Protein AF-A0AAQ2Q3K6-F1 (afdb_monomer)

pLDDT: mean 82.58, std 12.23, range [41.19, 96.5]

Radius of gyration: 15.82 Å; Cα contacts (8 Å, |Δi|>4): 339; chains: 1; bounding box: 41×29×44 Å

InterPro domains:
  IPR009091 Regulator of chromosome condensation 1/beta-lactamase-inhibitor protein II [G3DSA:2.130.10.30] (2-144)
  IPR009091 Regulator of chromosome condensation 1/beta-lactamase-inhibitor protein II [SSF50985] (8-129)

Nearest PDB structures (foldseek):
  8ux1-assembly1_L  TM=6.666E-01  e=7.957E-04  Homo sapiens
  4d4p-assembly1_A  TM=6.161E-01  e=1.215E-02  Saccharomyces cerevisiae
  4d4p-assembly1_G  TM=6.001E-01  e=1.896E-02  Saccharomyces cerevisiae
  4d4q-assembly1_A  TM=5.755E-01  e=1.696E-02  Saccharomyces cerevisiae
  4x33-assembly1_B  TM=3.845E-01  e=5.456E-02  Saccharomyces cerevisiae S288C

Sequence (145 aa):
MTGSDVGVLLETGEVWVWGANPVRIGIKSSASNRITKPIKHPQLNQIINIGEGSAVASNGDLYIWGEQGFGDSVTSRSRVYIHHPICIMQNVKPSELYLTSVVLNNGELWVWGSNHHGKRGTGNVVNTFYEEYILTPEKSLFTTH

Secondary structure (DSSP, 8-state):
--TTEEEEE-TTS-EEEEES-GGGGT---SS---EEEEEE-SS--SEEEEETTEEEETTS-EEEEEEEEEEE-SS-EEEEEEEEEEEEESS--EEEE-SSEEEETTSEEEEEE--BTTTT-SS--B-STTS--EEEEEEEEEE--

Solvent-accessible surface area (backbone atoms only — not comparable to full-atom values): 8009 Å² total; per-residue (Å²): 112,59,102,62,41,49,75,46,79,44,97,84,9,44,34,34,37,32,22,63,50,40,41,56,74,28,36,77,64,84,83,83,70,52,36,88,56,80,38,74,44,92,85,50,62,46,37,76,44,77,46,55,36,31,35,30,27,76,81,12,40,31,30,40,16,8,72,61,50,56,35,62,38,89,87,46,78,46,70,40,70,33,45,38,69,41,78,45,47,70,74,52,53,68,72,44,71,50,73,50,36,38,30,30,72,88,30,47,32,34,30,39,32,53,31,66,83,27,70,50,45,59,86,61,68,42,87,58,49,79,65,67,61,35,70,61,62,42,70,29,74,56,56,80,115

Mean predicted aligned error: 6.84 Å

Foldseek 3Di:
DPPFWDWDADPQQWIWIFGQCLQQVFAQDPPGDGRHDIDTAPPGGQWDDDDRQWTAHPQGFIWGFAFLAFQQAPVDGDTDGHRHIDTQDGPAAFPDDDSFWTQGPQQWIKGFFDCDQHVQQQPDHDPHSPDDRDSHIDTHPDGPD

Organism: Moraxella bovis (NCBI:txid476)

Structure (mmCIF, N/CA/C/O backbone):
data_AF-A0AAQ2Q3K6-F1
#
_entry.id   AF-A0AAQ2Q3K6-F1
#
loop_
_atom_site.group_PDB
_atom_site.id
_atom_site.type_symbol
_atom_site.label_atom_id
_atom_site.label_alt_id
_atom_site.label_comp_id
_atom_site.label_asym_id
_atom_site.label_entity_id
_atom_site.label_seq_id
_atom_site.pdbx_PDB_ins_code
_atom_site.Cartn_x
_atom_site.Cartn_y
_atom_site.Cartn_z
_atom_site.occupancy
_atom_site.B_iso_or_equiv
_atom_site.auth_seq_id
_atom_site.auth_comp_id
_atom_site.auth_asym_id
_atom_site.auth_atom_id
_atom_site.pdbx_PDB_model_num
ATOM 1 N N . MET A 1 1 ? -1.546 -9.618 2.893 1.00 49.44 1 MET A N 1
ATOM 2 C CA . MET A 1 1 ? -1.186 -9.859 4.308 1.00 49.44 1 MET A CA 1
ATOM 3 C C . MET A 1 1 ? -1.120 -11.364 4.513 1.00 49.44 1 MET A C 1
ATOM 5 O O . MET A 1 1 ? -2.108 -12.040 4.261 1.00 49.44 1 MET A O 1
ATOM 9 N N . THR A 1 2 ? 0.029 -11.927 4.893 1.00 41.19 2 THR A N 1
ATOM 10 C CA . THR A 1 2 ? 0.131 -13.374 5.180 1.00 41.19 2 THR A CA 1
ATOM 11 C C . THR A 1 2 ? -0.434 -13.672 6.571 1.00 41.19 2 THR A C 1
ATOM 13 O O . THR A 1 2 ? -0.338 -12.811 7.439 1.00 41.19 2 THR A O 1
ATOM 16 N N . GLY A 1 3 ? -0.923 -14.890 6.820 1.00 48.25 3 GLY A N 1
ATOM 17 C CA . GLY A 1 3 ? -1.719 -15.277 8.003 1.00 48.25 3 GLY A CA 1
ATOM 18 C C . GLY A 1 3 ? -1.150 -15.062 9.423 1.00 48.25 3 GLY A C 1
ATOM 19 O O . GLY A 1 3 ? -1.757 -15.533 10.377 1.00 48.25 3 GLY A O 1
ATOM 20 N N . SER A 1 4 ? -0.023 -14.369 9.603 1.00 61.69 4 SER A N 1
ATOM 21 C CA . SER A 1 4 ? 0.532 -13.956 10.902 1.00 61.69 4 SER A CA 1
ATOM 22 C C . SER A 1 4 ? 0.383 -12.460 11.219 1.00 61.69 4 SER A C 1
ATOM 24 O O . SER A 1 4 ? 0.661 -12.065 12.353 1.00 61.69 4 SER A O 1
ATOM 26 N N . ASP A 1 5 ? -0.001 -11.635 10.240 1.00 76.06 5 ASP A N 1
ATOM 27 C CA . ASP A 1 5 ? -0.110 -10.176 10.353 1.00 76.06 5 ASP A CA 1
ATOM 28 C C . ASP A 1 5 ? -1.488 -9.731 9.849 1.00 76.06 5 ASP A C 1
ATOM 30 O O . ASP A 1 5 ? -1.924 -10.177 8.786 1.00 76.06 5 ASP A O 1
ATOM 34 N N . VAL A 1 6 ? -2.184 -8.883 10.608 1.00 75.31 6 VAL A N 1
ATOM 35 C CA . VAL A 1 6 ? -3.565 -8.481 10.310 1.00 75.31 6 VAL A CA 1
ATOM 36 C C . VAL A 1 6 ? -3.721 -6.966 10.423 1.00 75.31 6 VAL A C 1
ATOM 38 O O . VAL A 1 6 ? -3.233 -6.341 11.367 1.00 75.31 6 VAL A O 1
ATOM 41 N N . GLY A 1 7 ? -4.428 -6.389 9.454 1.00 79.31 7 GLY A N 1
ATOM 42 C CA . GLY A 1 7 ? -4.886 -5.007 9.443 1.00 79.31 7 GLY A CA 1
ATOM 43 C C . GLY A 1 7 ? -6.372 -4.961 9.101 1.00 79.31 7 GLY A C 1
ATOM 44 O O . GLY A 1 7 ? -6.823 -5.670 8.203 1.00 79.31 7 GLY A O 1
ATOM 45 N N . VAL A 1 8 ? -7.128 -4.149 9.832 1.00 81.88 8 VAL A N 1
ATOM 46 C CA . VAL A 1 8 ? -8.561 -3.926 9.619 1.00 81.88 8 VAL A CA 1
ATOM 47 C C . VAL A 1 8 ? -8.802 -2.438 9.430 1.00 81.88 8 VAL A C 1
ATOM 49 O O . VAL A 1 8 ? -8.318 -1.626 10.217 1.00 81.88 8 VAL A O 1
ATOM 52 N N . LEU A 1 9 ? -9.563 -2.100 8.392 1.00 84.75 9 LEU A N 1
ATOM 53 C CA . LEU A 1 9 ? -10.082 -0.761 8.151 1.00 84.75 9 LEU A CA 1
ATOM 54 C C . LEU A 1 9 ? -11.528 -0.691 8.650 1.00 84.75 9 LEU A C 1
ATOM 56 O O . LEU A 1 9 ? -12.354 -1.510 8.254 1.00 84.75 9 LEU A O 1
ATOM 60 N N . LEU A 1 10 ? -11.821 0.269 9.523 1.00 83.38 10 LEU A N 1
ATOM 61 C CA . LEU A 1 10 ? -13.180 0.559 9.981 1.00 83.38 10 LEU A CA 1
ATOM 62 C C . LEU A 1 10 ? -13.842 1.614 9.086 1.00 83.38 10 LEU A C 1
ATOM 64 O O . LEU A 1 10 ? -13.156 2.442 8.492 1.00 83.38 10 LEU A O 1
ATOM 68 N N . GLU A 1 11 ? -15.178 1.654 9.067 1.00 86.25 11 GLU A N 1
ATOM 69 C CA . GLU A 1 11 ? -15.957 2.680 8.342 1.00 86.25 11 GLU A CA 1
ATOM 70 C C . GLU A 1 11 ? -15.637 4.115 8.796 1.00 86.25 11 GLU A C 1
ATOM 72 O O . GLU A 1 11 ? -15.788 5.066 8.036 1.00 86.25 11 GLU A O 1
ATOM 77 N N . THR A 1 12 ? -15.140 4.277 10.025 1.00 89.38 12 THR A N 1
ATOM 78 C CA . THR A 1 12 ? -14.655 5.553 10.577 1.00 89.38 12 THR A CA 1
ATOM 79 C C . THR A 1 12 ? -13.358 6.051 9.924 1.00 89.38 12 THR A C 1
ATOM 81 O O . THR A 1 12 ? -12.892 7.147 10.240 1.00 89.38 12 THR A O 1
ATOM 84 N N . GLY A 1 13 ? -12.738 5.244 9.059 1.00 90.38 13 GLY A N 1
ATOM 85 C CA . GLY A 1 13 ? -11.433 5.497 8.453 1.00 90.38 13 GLY A CA 1
ATOM 86 C C . GLY A 1 13 ? -10.250 5.211 9.379 1.00 90.38 13 GLY A C 1
ATOM 87 O O . GLY A 1 13 ? -9.118 5.613 9.095 1.00 90.38 13 GLY A O 1
ATOM 88 N N . GLU A 1 14 ? -10.492 4.543 10.507 1.00 93.25 14 GLU A N 1
ATOM 89 C CA . G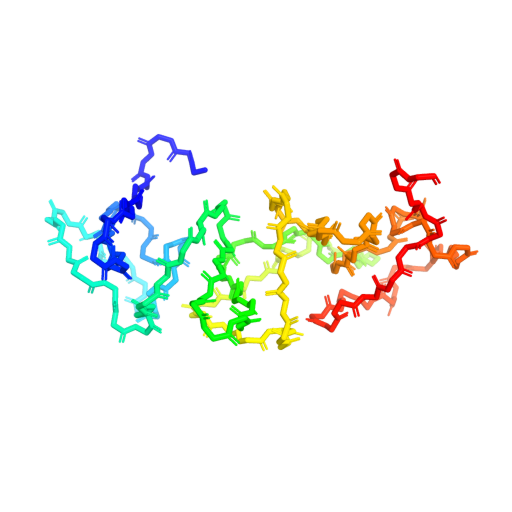LU A 1 14 ? -9.443 4.074 11.407 1.00 93.25 14 GLU A CA 1
ATOM 90 C C . GLU A 1 14 ? -8.848 2.755 10.923 1.00 93.25 14 GLU A C 1
ATOM 92 O O . GLU A 1 14 ? -9.571 1.820 10.577 1.00 93.25 14 GLU A O 1
ATOM 97 N N . VAL A 1 15 ? -7.521 2.655 10.983 1.00 91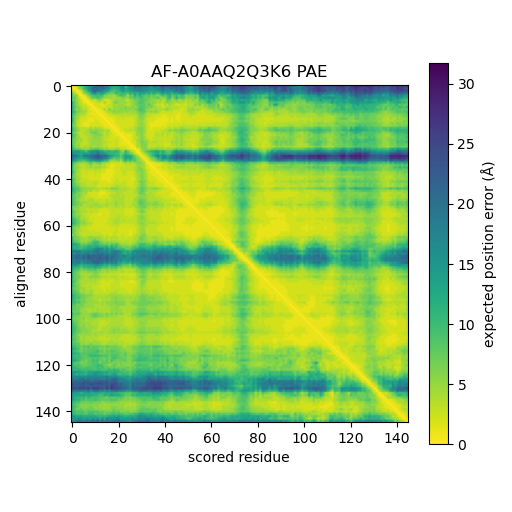.56 15 VAL A N 1
ATOM 98 C CA . VAL A 1 15 ? -6.803 1.407 10.720 1.00 91.56 15 VAL A CA 1
ATOM 99 C C . VAL A 1 15 ? -6.357 0.801 12.043 1.00 91.56 15 VAL A C 1
ATOM 101 O O . VAL A 1 15 ? -5.673 1.454 12.832 1.00 91.56 15 VAL A O 1
ATOM 104 N N . TRP A 1 16 ? -6.721 -0.455 12.274 1.00 90.62 16 TRP A N 1
ATOM 105 C CA . TRP A 1 16 ? -6.327 -1.234 13.444 1.00 90.62 16 TRP A CA 1
ATOM 106 C C . TRP A 1 16 ? -5.429 -2.391 13.026 1.00 90.62 16 TRP A C 1
ATOM 108 O O . TRP A 1 16 ? -5.740 -3.104 12.075 1.00 90.62 16 TRP A O 1
ATOM 118 N N . VAL A 1 17 ? -4.313 -2.584 13.730 1.00 89.00 17 VAL A N 1
ATOM 119 C CA . VAL A 1 17 ? -3.278 -3.555 13.352 1.00 89.00 17 VAL A CA 1
ATOM 120 C C . VAL A 1 17 ? -2.831 -4.417 14.529 1.00 89.00 17 VAL A C 1
ATOM 122 O O . VAL A 1 17 ? -2.791 -3.964 15.676 1.00 89.00 17 VAL A O 1
ATOM 125 N N . TRP A 1 18 ? -2.498 -5.674 14.243 1.00 89.44 18 TRP A N 1
ATOM 126 C CA . TRP A 1 18 ? -1.861 -6.611 15.170 1.00 89.44 18 TRP A CA 1
ATOM 127 C C . TRP A 1 18 ? -1.115 -7.699 14.390 1.00 89.44 18 TRP A C 1
ATOM 129 O O . TRP A 1 18 ? -1.349 -7.901 13.200 1.00 89.44 18 TRP A O 1
ATOM 139 N N . GLY A 1 19 ? -0.192 -8.408 15.036 1.00 87.44 19 GLY A N 1
ATOM 140 C CA . GLY A 1 19 ? 0.551 -9.477 14.374 1.00 87.44 19 GLY A CA 1
ATOM 141 C C . GLY A 1 19 ? 1.973 -9.678 14.863 1.00 87.44 19 GLY A C 1
ATOM 142 O O . GLY A 1 19 ? 2.457 -9.039 15.802 1.00 87.44 19 GLY A O 1
ATOM 143 N N . ALA A 1 20 ? 2.648 -10.620 14.212 1.00 83.06 20 ALA A N 1
ATOM 144 C CA . ALA A 1 20 ? 4.003 -11.016 14.562 1.00 83.06 20 ALA A CA 1
ATOM 145 C C . ALA A 1 20 ? 5.064 -10.013 14.085 1.00 83.06 20 ALA A C 1
ATOM 147 O O . ALA A 1 20 ? 6.121 -9.926 14.709 1.00 83.06 20 ALA A O 1
ATOM 148 N N . ASN A 1 21 ? 4.782 -9.250 13.026 1.00 83.25 21 ASN A N 1
ATOM 149 C CA . ASN A 1 21 ? 5.756 -8.388 12.363 1.00 83.25 21 ASN A CA 1
ATOM 150 C C . ASN A 1 21 ? 5.260 -6.930 12.301 1.00 83.25 21 ASN A C 1
ATOM 152 O O . ASN A 1 21 ? 4.714 -6.524 11.275 1.00 83.25 21 ASN A O 1
ATOM 156 N N . PRO A 1 22 ? 5.505 -6.102 13.341 1.00 81.75 22 PRO A N 1
ATOM 157 C CA . PRO A 1 22 ? 5.121 -4.678 13.373 1.00 81.75 22 PRO A CA 1
ATOM 158 C C . PRO A 1 22 ? 5.562 -3.903 12.130 1.00 81.75 22 PRO A C 1
ATOM 160 O O . PRO A 1 22 ? 4.860 -3.055 11.593 1.00 81.75 22 PRO A O 1
ATOM 163 N N . VAL A 1 23 ? 6.732 -4.273 11.634 1.00 79.50 23 VAL A N 1
ATOM 164 C CA . VAL A 1 23 ? 7.385 -3.666 10.487 1.00 79.50 23 VAL A CA 1
ATOM 165 C C . VAL A 1 23 ? 6.581 -3.927 9.194 1.00 79.50 23 VAL A C 1
ATOM 167 O O . VAL A 1 23 ? 6.464 -3.024 8.369 1.00 79.50 23 VAL A O 1
ATOM 170 N N . ARG A 1 24 ? 5.902 -5.084 9.056 1.00 80.69 24 ARG A N 1
ATOM 171 C CA . ARG A 1 24 ? 5.051 -5.417 7.884 1.00 80.69 24 ARG A CA 1
ATOM 172 C C . ARG A 1 24 ? 3.714 -4.694 7.887 1.00 80.69 24 ARG A C 1
ATOM 174 O O . ARG A 1 24 ? 3.100 -4.542 6.838 1.00 80.69 24 ARG A O 1
ATOM 181 N N . ILE A 1 25 ? 3.289 -4.238 9.057 1.00 83.25 25 ILE A N 1
ATOM 182 C CA . ILE A 1 25 ? 2.055 -3.480 9.264 1.00 83.25 25 ILE A CA 1
ATOM 183 C C . ILE A 1 25 ? 2.315 -1.975 9.419 1.00 83.25 25 ILE A C 1
ATOM 185 O O . ILE A 1 25 ? 1.417 -1.259 9.837 1.00 83.25 25 ILE A O 1
ATOM 189 N N . GLY A 1 26 ? 3.521 -1.493 9.080 1.00 84.25 26 GLY A N 1
ATOM 190 C CA . GLY A 1 26 ? 3.829 -0.058 9.013 1.00 84.25 26 GLY A CA 1
ATOM 191 C C . GLY A 1 26 ? 4.163 0.585 10.359 1.00 84.25 26 GLY A C 1
ATOM 192 O O . GLY A 1 26 ? 4.198 1.806 10.483 1.00 84.25 26 GLY A O 1
ATOM 193 N N . ILE A 1 27 ? 4.445 -0.214 11.385 1.00 85.88 27 ILE A N 1
ATOM 194 C CA . ILE A 1 27 ? 4.833 0.288 12.699 1.00 85.88 27 ILE A CA 1
ATOM 195 C C . ILE A 1 27 ? 6.353 0.240 12.823 1.00 85.88 27 ILE A C 1
ATOM 197 O O . ILE A 1 27 ? 6.955 -0.837 12.925 1.00 85.88 27 ILE A O 1
ATOM 201 N N . LYS A 1 28 ? 6.979 1.422 12.889 1.00 77.25 28 LYS A N 1
ATOM 202 C CA . LYS A 1 28 ? 8.402 1.540 13.217 1.00 77.25 28 LYS A CA 1
ATOM 203 C C . LYS A 1 28 ? 8.619 0.997 14.630 1.00 77.25 28 LYS A C 1
ATOM 205 O O . LYS A 1 28 ? 8.217 1.611 15.613 1.00 77.25 28 LYS A O 1
ATOM 210 N N . SER A 1 29 ? 9.262 -0.160 14.726 1.00 70.12 29 SER A N 1
ATOM 211 C CA . SER A 1 29 ? 9.580 -0.828 15.986 1.00 70.12 29 SER A CA 1
ATOM 212 C C . SER A 1 29 ? 11.059 -1.197 16.008 1.00 70.12 29 SER A C 1
ATOM 214 O O . SER A 1 29 ? 11.607 -1.644 14.999 1.00 70.12 29 SER A O 1
ATOM 216 N N . SER A 1 30 ? 11.712 -1.020 17.155 1.00 60.97 30 SER A N 1
ATOM 217 C CA . SER A 1 30 ? 12.981 -1.683 17.447 1.00 60.97 30 SER A CA 1
ATOM 218 C C . SER A 1 30 ? 12.688 -3.182 17.559 1.00 60.97 30 SER A C 1
ATOM 220 O O . SER A 1 30 ? 12.060 -3.601 18.5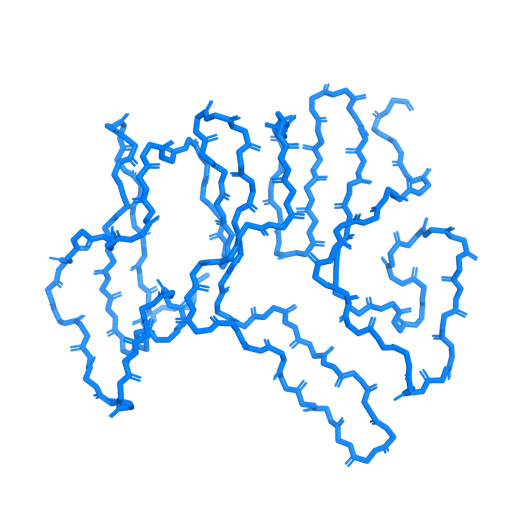25 1.00 60.97 30 SER A O 1
ATOM 222 N N . ALA A 1 31 ? 13.031 -3.924 16.505 1.00 53.97 31 ALA A N 1
ATOM 223 C CA . ALA A 1 31 ? 12.900 -5.369 16.298 1.00 53.97 31 ALA A CA 1
ATOM 224 C C . ALA A 1 31 ? 12.338 -6.220 17.468 1.00 53.97 31 ALA A C 1
ATOM 226 O O . ALA A 1 31 ? 12.916 -6.249 18.545 1.00 53.97 31 ALA A O 1
ATOM 227 N N . SER A 1 32 ? 11.293 -7.010 17.158 1.00 57.41 32 SER A N 1
ATOM 228 C CA . SER A 1 32 ? 10.792 -8.223 17.852 1.00 57.41 32 SER A CA 1
ATOM 229 C C . SER A 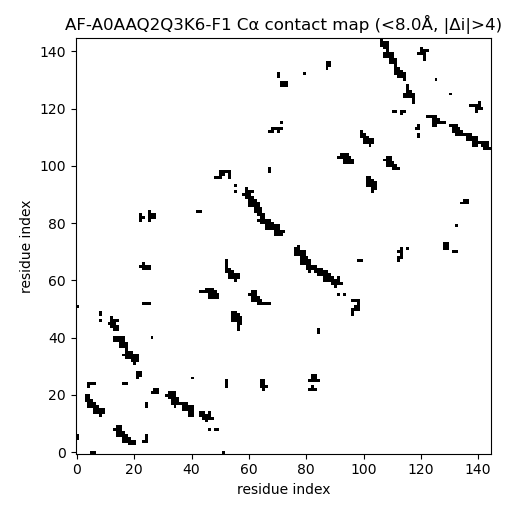1 32 ? 9.556 -8.155 18.759 1.00 57.41 32 SER A C 1
ATOM 231 O O . SER A 1 32 ? 9.099 -9.212 19.198 1.00 57.41 32 SER A O 1
ATOM 233 N N . ASN A 1 33 ? 8.935 -6.999 19.001 1.00 73.88 33 ASN A N 1
ATOM 234 C CA . ASN A 1 33 ? 7.716 -6.972 19.822 1.00 73.88 33 ASN A CA 1
ATOM 235 C C . ASN A 1 33 ? 6.464 -7.235 18.983 1.00 73.88 33 ASN A C 1
ATOM 237 O O . ASN A 1 33 ? 5.940 -6.338 18.329 1.00 73.88 33 ASN A O 1
ATOM 241 N N . ARG A 1 34 ? 5.974 -8.479 19.024 1.00 83.25 34 ARG A N 1
ATOM 242 C CA . ARG A 1 34 ? 4.675 -8.861 18.451 1.00 83.25 34 ARG A CA 1
ATOM 243 C C . ARG A 1 34 ? 3.583 -7.959 19.032 1.00 83.25 34 ARG A C 1
ATOM 245 O O . ARG A 1 34 ? 3.512 -7.771 20.246 1.00 83.25 34 ARG A O 1
ATOM 252 N N . ILE A 1 35 ? 2.703 -7.453 18.178 1.00 86.00 35 ILE A N 1
ATOM 253 C CA . ILE A 1 35 ? 1.512 -6.720 18.601 1.00 86.00 35 ILE A CA 1
ATOM 254 C C . ILE A 1 35 ? 0.421 -7.764 18.817 1.00 86.00 35 ILE A C 1
ATOM 256 O O . ILE A 1 35 ? -0.159 -8.273 17.864 1.00 86.00 35 ILE A O 1
ATOM 260 N N . THR A 1 36 ? 0.195 -8.162 20.066 1.00 86.06 36 THR A N 1
ATOM 261 C CA . THR A 1 36 ? -0.714 -9.273 20.407 1.00 86.06 36 THR A CA 1
ATOM 262 C C . THR A 1 36 ? -2.155 -8.838 20.654 1.00 86.06 36 THR A C 1
ATOM 264 O O . THR A 1 36 ? -3.036 -9.684 20.783 1.00 86.06 36 THR A O 1
ATOM 267 N N . LYS A 1 37 ? -2.405 -7.529 20.715 1.00 88.12 37 LYS A N 1
ATOM 268 C CA . LYS A 1 37 ? -3.736 -6.931 20.840 1.00 88.12 37 LYS A CA 1
ATOM 269 C C . LYS A 1 37 ? -3.915 -5.894 19.734 1.00 88.12 37 LYS A C 1
ATOM 271 O O . LYS A 1 37 ? -2.937 -5.208 19.446 1.00 88.12 37 LYS A O 1
ATOM 276 N N . PRO A 1 38 ? -5.116 -5.749 19.149 1.00 90.31 38 PRO A N 1
ATOM 277 C CA . PRO A 1 38 ? -5.381 -4.689 18.187 1.00 90.31 38 PRO A CA 1
ATOM 278 C C . PRO A 1 38 ? -4.996 -3.323 18.756 1.00 90.31 38 PRO A C 1
ATOM 280 O O . PRO A 1 38 ? -5.415 -2.966 19.859 1.00 90.31 38 PRO A O 1
ATOM 283 N N . ILE A 1 39 ? -4.207 -2.567 17.999 1.00 90.88 39 ILE A N 1
ATOM 284 C CA . ILE A 1 39 ? -3.923 -1.159 18.281 1.00 90.88 39 ILE A CA 1
ATOM 285 C C . ILE A 1 39 ? -4.336 -0.308 17.088 1.00 90.88 39 ILE A C 1
ATOM 287 O O . ILE A 1 39 ? -4.239 -0.753 15.943 1.00 90.88 39 ILE A O 1
ATOM 291 N N . LYS A 1 40 ? -4.744 0.933 17.345 1.00 91.31 40 LYS A N 1
ATOM 292 C CA . LYS A 1 40 ? -4.938 1.925 16.288 1.00 91.31 40 LYS A CA 1
ATOM 293 C C . LYS A 1 40 ? -3.583 2.295 15.679 1.00 91.31 40 LYS A C 1
ATOM 295 O O . LYS A 1 40 ? -2.625 2.559 16.408 1.00 91.31 40 LYS A O 1
ATOM 300 N N . HIS A 1 41 ? -3.497 2.315 14.353 1.00 91.25 41 HIS A N 1
ATOM 301 C CA . HIS A 1 41 ? -2.280 2.684 13.641 1.00 91.25 41 HIS A CA 1
ATOM 302 C C . HIS A 1 41 ? -1.985 4.183 13.863 1.00 91.25 41 HIS A C 1
ATOM 304 O O . HIS A 1 41 ? -2.842 5.019 13.583 1.00 91.25 41 HIS A O 1
ATOM 310 N N . PRO A 1 42 ? -0.783 4.569 14.329 1.00 89.75 42 PRO A N 1
ATOM 311 C CA . PRO A 1 42 ? -0.504 5.937 14.771 1.00 89.75 42 PRO A CA 1
ATOM 312 C C . PRO A 1 42 ? -0.440 6.961 13.629 1.00 89.75 42 PRO A C 1
ATOM 314 O O . PRO A 1 42 ? -0.649 8.147 13.860 1.00 89.75 42 PRO A O 1
ATOM 317 N N . GLN A 1 43 ? -0.136 6.518 12.404 1.00 90.25 43 GLN A N 1
ATOM 318 C CA . GLN A 1 43 ? 0.074 7.399 11.242 1.00 90.25 43 GLN A CA 1
ATOM 319 C C . GLN A 1 43 ? -0.998 7.283 10.150 1.00 90.25 43 GLN A C 1
ATOM 321 O O . GLN A 1 43 ? -0.995 8.088 9.227 1.00 90.25 43 GLN A O 1
ATOM 326 N N . LEU A 1 44 ? -1.899 6.299 10.233 1.00 90.88 44 LEU A N 1
ATOM 327 C CA . LEU A 1 44 ? -2.923 6.075 9.211 1.00 90.88 44 LEU A CA 1
ATOM 328 C C . LEU A 1 44 ? -4.262 6.520 9.787 1.00 90.88 44 LEU A C 1
ATOM 330 O O . LEU A 1 44 ? -4.809 5.867 10.673 1.00 90.88 44 LEU A O 1
ATOM 334 N N . ASN A 1 45 ? -4.758 7.652 9.300 1.00 86.81 45 ASN A N 1
ATOM 335 C CA . ASN A 1 45 ? -6.004 8.262 9.746 1.00 86.81 45 ASN A CA 1
ATOM 336 C C . ASN A 1 45 ? -6.855 8.606 8.525 1.00 86.81 45 ASN A C 1
ATOM 338 O O . ASN A 1 45 ? -6.307 9.011 7.503 1.00 86.81 45 ASN A O 1
ATOM 342 N N . GLN A 1 46 ? -8.180 8.497 8.655 1.00 93.75 46 GLN A N 1
ATOM 343 C CA . GLN A 1 46 ? -9.126 8.828 7.582 1.00 93.75 46 GLN A CA 1
ATOM 344 C C . GLN A 1 46 ? -8.876 8.015 6.298 1.00 93.75 46 GLN A C 1
ATOM 346 O O . GLN A 1 46 ? -8.960 8.539 5.190 1.00 93.75 46 GLN A O 1
ATOM 351 N N . ILE A 1 47 ? -8.530 6.735 6.446 1.00 95.00 47 ILE A N 1
ATOM 352 C CA . ILE A 1 47 ? -8.278 5.830 5.323 1.00 95.00 47 ILE A CA 1
ATOM 353 C C . ILE A 1 47 ? -9.603 5.398 4.693 1.00 95.00 47 ILE A C 1
ATOM 355 O O . ILE A 1 47 ? -10.549 5.071 5.397 1.00 95.00 47 ILE A O 1
ATOM 359 N N . ILE A 1 48 ? -9.668 5.394 3.365 1.00 93.56 48 ILE A N 1
ATOM 360 C CA . ILE A 1 48 ? -10.856 4.977 2.601 1.00 93.56 48 ILE A CA 1
ATOM 361 C C . ILE A 1 48 ? -10.624 3.687 1.812 1.00 93.56 48 ILE A C 1
ATOM 363 O O . ILE A 1 48 ? -11.579 3.041 1.395 1.00 93.56 48 ILE A O 1
ATOM 367 N N . ASN A 1 49 ? -9.364 3.296 1.609 1.00 90.75 49 ASN A N 1
ATOM 368 C CA . ASN A 1 49 ? -8.994 2.050 0.949 1.00 90.75 49 ASN A CA 1
ATOM 369 C C . ASN A 1 49 ? -7.664 1.540 1.523 1.00 90.75 49 ASN A C 1
ATOM 371 O O . ASN A 1 49 ? -6.752 2.338 1.745 1.00 90.75 49 ASN A O 1
ATOM 375 N N . ILE A 1 50 ? -7.549 0.235 1.774 1.00 87.88 50 ILE A N 1
ATOM 376 C CA . ILE A 1 50 ? -6.337 -0.401 2.296 1.00 87.88 50 ILE A CA 1
ATOM 377 C C . ILE A 1 50 ? -6.002 -1.650 1.477 1.00 87.88 50 ILE A C 1
ATOM 379 O O . ILE A 1 50 ? -6.849 -2.512 1.251 1.00 87.88 50 ILE A O 1
ATOM 383 N N . GLY A 1 51 ? -4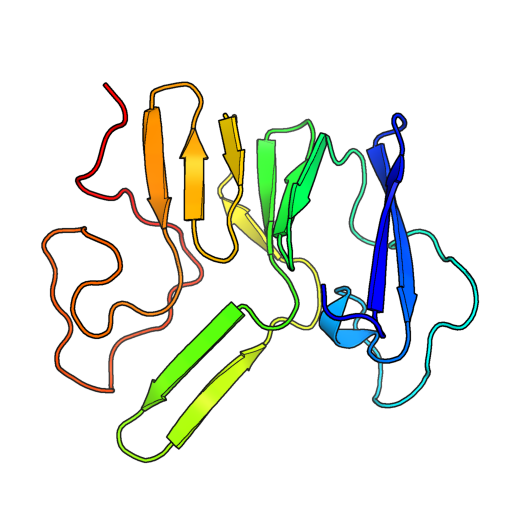.753 -1.740 1.038 1.00 85.12 51 GLY A N 1
ATOM 384 C CA . GLY A 1 51 ? -4.175 -2.889 0.357 1.00 85.12 51 GLY A CA 1
ATOM 385 C C . GLY A 1 51 ? -3.114 -3.581 1.211 1.00 85.12 51 GLY A C 1
ATOM 386 O O . GLY A 1 51 ? -2.909 -3.288 2.393 1.00 85.12 51 GLY A O 1
ATOM 387 N N . GLU A 1 52 ? -2.394 -4.522 0.606 1.00 82.50 52 GLU A N 1
ATOM 388 C CA . GLU A 1 52 ? -1.208 -5.098 1.235 1.00 82.50 52 GLU A CA 1
ATOM 389 C C . GLU A 1 52 ? -0.054 -4.094 1.181 1.00 82.50 52 GLU A C 1
ATOM 391 O O . GLU A 1 52 ? 0.544 -3.890 0.132 1.00 82.50 52 GLU A O 1
ATOM 396 N N . GLY A 1 53 ? 0.251 -3.462 2.317 1.00 85.50 53 GLY A N 1
ATOM 397 C CA . GLY A 1 53 ? 1.342 -2.488 2.395 1.00 85.50 53 GLY A CA 1
ATOM 398 C C . GLY A 1 53 ? 1.028 -1.147 1.729 1.00 85.50 53 GLY A C 1
ATOM 399 O O . GLY A 1 53 ? 1.952 -0.390 1.449 1.00 85.50 53 GLY A O 1
ATOM 400 N N . SER A 1 54 ? -0.242 -0.844 1.455 1.00 90.81 54 SER A N 1
ATOM 401 C CA . SER A 1 54 ? -0.667 0.417 0.846 1.00 90.81 54 SER A CA 1
ATOM 402 C C . SER A 1 54 ? -2.008 0.893 1.405 1.00 90.81 54 SER A C 1
ATOM 404 O O . SER A 1 54 ? -2.819 0.093 1.869 1.00 90.81 54 SER A O 1
ATOM 406 N N . ALA A 1 55 ? -2.251 2.201 1.400 1.00 93.06 55 ALA A N 1
ATOM 407 C CA . ALA A 1 55 ? -3.534 2.786 1.787 1.00 93.06 55 ALA A CA 1
ATOM 408 C C . ALA A 1 55 ? -3.778 4.107 1.069 1.00 93.06 55 ALA A C 1
ATOM 410 O O . ALA A 1 55 ? -2.835 4.836 0.779 1.00 93.06 55 ALA A O 1
ATOM 411 N N . VAL A 1 56 ? -5.045 4.448 0.861 1.00 95.25 56 VAL A N 1
ATOM 412 C CA . VAL A 1 56 ? -5.459 5.758 0.354 1.00 95.25 56 VAL A CA 1
ATOM 413 C C . VAL A 1 56 ? -6.296 6.460 1.415 1.00 95.25 56 VAL A C 1
ATOM 415 O O . VAL A 1 56 ? -7.282 5.902 1.903 1.00 95.25 56 VAL A O 1
ATOM 418 N N . ALA A 1 57 ? -5.891 7.670 1.786 1.00 95.94 57 ALA A N 1
ATOM 419 C CA . ALA A 1 57 ? -6.636 8.539 2.689 1.00 95.94 57 ALA A CA 1
ATOM 420 C C . ALA A 1 57 ? -7.750 9.301 1.956 1.00 95.94 57 ALA A C 1
ATOM 422 O O . ALA A 1 57 ? -7.724 9.468 0.738 1.00 95.94 57 ALA A O 1
ATOM 423 N N . SER A 1 58 ? -8.742 9.785 2.702 1.00 95.12 58 SER A N 1
ATOM 424 C CA . SER A 1 58 ? -9.901 10.514 2.168 1.00 95.12 58 SER A CA 1
ATOM 425 C C . SER A 1 58 ? -9.535 11.824 1.464 1.00 95.12 58 SER A C 1
ATOM 427 O O . SER A 1 58 ? -10.285 12.297 0.613 1.00 95.12 58 SER A O 1
ATOM 429 N N . ASN A 1 59 ? -8.369 12.392 1.777 1.00 95.25 59 ASN A N 1
ATOM 430 C CA . ASN A 1 59 ? -7.796 13.546 1.084 1.00 95.25 59 ASN A CA 1
ATOM 431 C C . ASN A 1 59 ? -7.095 13.179 -0.244 1.00 95.25 59 ASN A C 1
ATOM 433 O O . ASN A 1 59 ? -6.621 14.071 -0.944 1.00 95.25 59 ASN A O 1
ATOM 437 N N . GLY A 1 60 ? -7.035 11.893 -0.600 1.00 95.19 60 GLY A N 1
ATOM 438 C CA . GLY A 1 60 ? -6.391 11.387 -1.809 1.00 95.19 60 GLY A CA 1
ATOM 439 C C . GLY A 1 60 ? -4.891 11.114 -1.672 1.00 95.19 60 GLY A C 1
ATOM 440 O O . GLY A 1 60 ? -4.239 10.885 -2.690 1.00 95.19 60 GLY A O 1
ATOM 441 N N . ASP A 1 61 ? -4.325 11.137 -0.463 1.00 96.50 61 ASP A N 1
ATOM 442 C CA . ASP A 1 61 ? -2.934 10.733 -0.242 1.00 96.50 61 ASP A CA 1
ATOM 443 C C . ASP A 1 61 ? -2.799 9.203 -0.309 1.00 96.50 61 ASP A C 1
ATOM 445 O O . ASP A 1 61 ? -3.472 8.471 0.423 1.00 96.50 61 ASP A O 1
ATOM 449 N N . LEU A 1 62 ? -1.911 8.720 -1.180 1.00 95.69 62 LEU A N 1
ATOM 450 C CA . LEU A 1 62 ? -1.523 7.318 -1.303 1.00 95.69 62 LEU A CA 1
ATOM 451 C C . LEU A 1 62 ? -0.275 7.057 -0.461 1.00 95.69 62 LEU A C 1
ATOM 453 O O . LEU A 1 62 ? 0.803 7.591 -0.733 1.00 95.69 62 LEU A O 1
ATOM 457 N N . TYR A 1 63 ? -0.424 6.186 0.529 1.00 94.81 63 TYR A N 1
ATOM 458 C CA . TYR A 1 63 ? 0.637 5.733 1.411 1.00 94.81 63 TYR A CA 1
ATOM 459 C C . TYR A 1 63 ? 1.089 4.321 1.072 1.00 94.81 63 TYR A C 1
ATOM 461 O O . TYR A 1 63 ? 0.267 3.473 0.726 1.00 94.81 63 TYR A O 1
ATOM 469 N N . ILE A 1 64 ? 2.377 4.048 1.280 1.00 92.06 64 ILE A N 1
ATOM 470 C CA . ILE A 1 64 ? 2.938 2.694 1.250 1.00 92.06 64 ILE A CA 1
ATOM 471 C C . ILE A 1 64 ? 3.822 2.406 2.465 1.00 92.06 64 ILE A C 1
ATOM 473 O O . ILE A 1 64 ? 4.424 3.311 3.046 1.00 92.06 64 ILE A O 1
ATOM 477 N N . TRP A 1 65 ? 3.889 1.136 2.859 1.00 89.69 65 TRP A N 1
ATOM 478 C CA . TRP A 1 65 ? 4.730 0.620 3.940 1.00 89.69 65 TRP A CA 1
ATOM 479 C C . TRP A 1 65 ? 5.019 -0.879 3.758 1.00 89.69 65 TRP A C 1
ATOM 481 O O . TRP A 1 65 ? 4.464 -1.551 2.894 1.00 89.69 65 TRP A O 1
ATOM 491 N N . GLY A 1 66 ? 5.849 -1.451 4.621 1.00 84.75 66 GLY A N 1
ATOM 492 C CA . G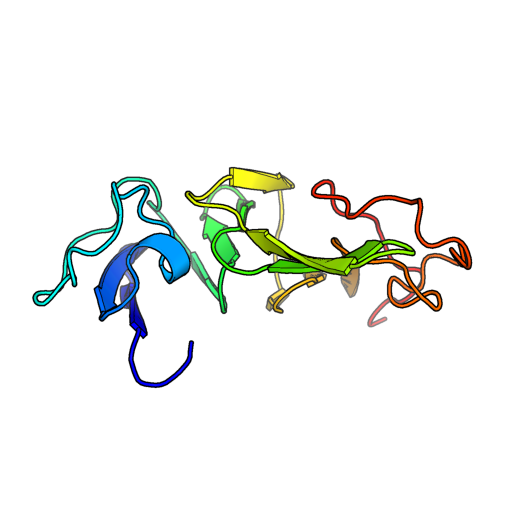LY A 1 66 ? 6.149 -2.876 4.610 1.00 84.75 66 GLY A CA 1
ATOM 493 C C . GLY A 1 66 ? 7.076 -3.271 3.461 1.00 84.75 66 GLY A C 1
ATOM 494 O O . GLY A 1 66 ? 7.899 -2.481 3.001 1.00 84.75 66 GLY A O 1
ATOM 495 N N . GLU A 1 67 ? 6.961 -4.525 3.028 1.00 82.50 67 GLU A N 1
ATOM 496 C CA . GLU A 1 67 ? 7.724 -5.065 1.903 1.00 82.50 67 GLU A CA 1
ATOM 497 C C . GLU A 1 67 ? 7.081 -4.623 0.590 1.00 82.50 67 GLU A C 1
ATOM 499 O O . GLU A 1 67 ? 5.946 -4.992 0.307 1.00 82.50 67 GLU A O 1
ATOM 504 N N . GLN A 1 68 ? 7.812 -3.854 -0.211 1.00 80.69 68 GLN A N 1
ATOM 505 C CA . GLN A 1 68 ? 7.298 -3.280 -1.457 1.00 80.69 68 GLN A CA 1
ATOM 506 C C . GLN A 1 68 ? 7.857 -3.976 -2.711 1.00 80.69 68 GLN A C 1
ATOM 508 O O . GLN A 1 68 ? 7.705 -3.521 -3.839 1.00 80.69 68 GLN A O 1
ATOM 513 N N . GLY A 1 69 ? 8.506 -5.124 -2.515 1.00 76.94 69 GLY A N 1
ATOM 514 C CA . GLY A 1 69 ? 9.101 -5.934 -3.570 1.00 76.94 69 GLY A CA 1
ATOM 515 C C . GLY A 1 69 ? 10.613 -6.053 -3.428 1.00 76.94 69 GLY A C 1
ATOM 516 O O . GLY A 1 69 ? 11.187 -5.854 -2.354 1.00 76.94 69 GLY A O 1
ATOM 517 N N . PHE A 1 70 ? 11.266 -6.416 -4.527 1.00 70.62 70 PHE A N 1
ATOM 518 C CA . PHE A 1 70 ? 12.709 -6.618 -4.583 1.00 70.62 70 PHE A CA 1
ATOM 519 C C . PHE A 1 70 ? 13.370 -5.469 -5.341 1.00 70.62 70 PHE A C 1
ATOM 521 O O . PHE A 1 70 ? 12.928 -5.101 -6.429 1.00 70.62 70 PHE A O 1
ATOM 528 N N . GLY A 1 71 ? 14.442 -4.927 -4.770 1.00 66.69 71 GLY A N 1
ATOM 529 C CA . GLY A 1 71 ? 15.450 -4.204 -5.527 1.00 66.69 71 GLY A CA 1
ATOM 530 C C . GLY A 1 71 ? 16.337 -5.235 -6.213 1.00 66.69 71 GLY A C 1
ATOM 531 O O . GLY A 1 71 ? 16.953 -6.071 -5.546 1.00 66.69 71 GLY A O 1
ATOM 532 N N . ASP A 1 72 ? 16.361 -5.214 -7.539 1.00 62.31 72 ASP A N 1
ATOM 533 C CA . ASP A 1 72 ? 17.218 -6.091 -8.326 1.00 62.31 72 ASP A CA 1
ATOM 534 C C . ASP A 1 72 ? 18.611 -5.442 -8.422 1.00 62.31 72 ASP A C 1
ATOM 536 O O . ASP A 1 72 ? 18.781 -4.469 -9.146 1.00 62.31 72 ASP A O 1
ATOM 540 N N . SER A 1 73 ? 19.597 -5.954 -7.670 1.00 59.69 73 SER A N 1
ATOM 541 C CA . SER A 1 73 ? 21.023 -5.604 -7.803 1.00 59.69 73 SER A CA 1
ATOM 542 C C . SER A 1 73 ? 21.823 -6.786 -8.365 1.00 59.69 73 SER A C 1
ATOM 544 O O . SER A 1 73 ? 21.440 -7.940 -8.159 1.00 59.69 73 SER A O 1
ATOM 546 N N . VAL A 1 74 ? 22.947 -6.520 -9.056 1.00 54.91 74 VAL A N 1
ATOM 547 C CA . VAL A 1 74 ? 23.802 -7.553 -9.694 1.00 54.91 74 VAL A CA 1
ATOM 548 C C . VAL A 1 74 ? 24.248 -8.608 -8.677 1.00 54.91 74 VAL A C 1
ATOM 550 O O . VAL A 1 74 ? 24.448 -9.771 -9.018 1.00 54.91 74 VAL A O 1
ATOM 553 N N . THR A 1 75 ? 24.419 -8.200 -7.418 1.00 54.56 75 THR A N 1
ATOM 554 C CA . THR A 1 75 ? 25.024 -9.018 -6.361 1.00 54.56 75 THR A CA 1
ATOM 555 C C . THR A 1 75 ? 24.032 -9.484 -5.299 1.00 54.56 75 THR A C 1
ATOM 557 O O . THR A 1 75 ? 24.370 -10.360 -4.504 1.00 54.56 75 THR A O 1
ATOM 560 N N . SER A 1 76 ? 22.809 -8.938 -5.257 1.00 56.62 76 SER A N 1
ATOM 561 C CA . SER A 1 76 ? 21.772 -9.373 -4.313 1.00 56.62 76 SER A CA 1
ATOM 562 C C . SER A 1 76 ? 20.368 -8.927 -4.732 1.00 56.62 76 SER A C 1
ATOM 564 O O . SER A 1 76 ? 20.173 -7.826 -5.241 1.00 56.62 76 SER A O 1
ATOM 566 N N . ARG A 1 77 ? 19.361 -9.759 -4.443 1.00 65.19 77 ARG A N 1
ATOM 567 C CA . ARG A 1 77 ? 17.959 -9.319 -4.393 1.00 65.19 77 ARG A CA 1
ATOM 568 C C . ARG A 1 77 ? 17.662 -8.844 -2.981 1.00 65.19 77 ARG A C 1
ATOM 570 O O . ARG A 1 77 ? 17.345 -9.653 -2.108 1.00 65.19 77 ARG A O 1
ATOM 577 N N . SER A 1 78 ? 17.797 -7.546 -2.748 1.00 70.56 78 SER A N 1
ATOM 578 C CA . SER A 1 78 ? 17.471 -6.961 -1.448 1.00 70.56 78 SER A CA 1
ATOM 579 C C . SER A 1 78 ? 16.001 -6.558 -1.431 1.00 70.56 78 SER A C 1
ATOM 581 O O . SER A 1 78 ? 15.523 -5.886 -2.342 1.00 70.56 78 SER A O 1
ATOM 583 N N . ARG A 1 79 ? 15.255 -6.990 -0.409 1.00 75.19 79 ARG A N 1
ATOM 584 C CA . ARG A 1 79 ? 13.866 -6.549 -0.222 1.00 75.19 79 ARG A CA 1
ATOM 585 C C . ARG A 1 79 ? 13.852 -5.049 0.035 1.00 75.19 79 ARG A C 1
ATOM 587 O O . ARG A 1 79 ? 14.570 -4.581 0.918 1.00 75.19 79 ARG A O 1
ATOM 594 N N . VAL A 1 80 ? 13.021 -4.317 -0.699 1.00 79.62 80 VAL A N 1
ATOM 595 C CA . VAL A 1 80 ? 12.770 -2.911 -0.386 1.00 79.62 80 VAL A CA 1
ATOM 596 C C . VAL A 1 80 ? 11.720 -2.856 0.698 1.00 79.62 80 VAL A C 1
ATOM 598 O O . VAL A 1 80 ? 10.623 -3.402 0.559 1.00 79.62 80 VAL A O 1
ATOM 601 N N . TYR A 1 81 ? 12.101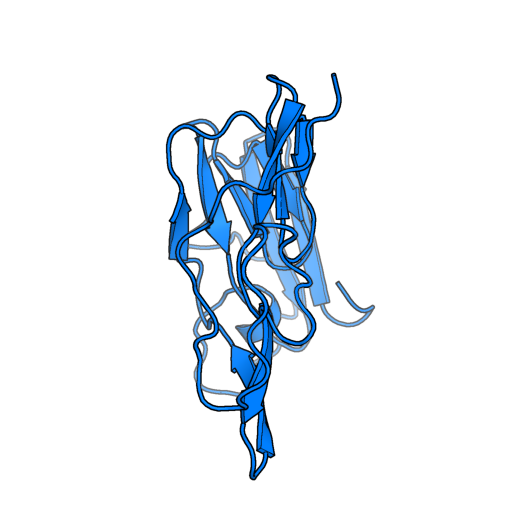 -2.228 1.804 1.00 83.75 81 TYR A N 1
ATOM 602 C CA . TYR A 1 81 ? 11.320 -2.258 3.016 1.00 83.75 81 TYR A CA 1
ATOM 603 C C . TYR A 1 81 ? 11.111 -0.861 3.580 1.00 83.75 81 TYR A C 1
ATOM 605 O O . TYR A 1 81 ? 12.068 -0.144 3.869 1.00 83.75 81 TYR A O 1
ATOM 613 N N . ILE A 1 82 ? 9.849 -0.496 3.784 1.00 87.19 82 ILE A N 1
ATOM 614 C CA . ILE A 1 82 ? 9.455 0.799 4.327 1.00 87.19 82 ILE A CA 1
ATOM 615 C C . ILE A 1 82 ? 8.865 0.581 5.719 1.00 87.19 82 ILE A C 1
ATOM 617 O O . ILE A 1 82 ? 7.802 -0.004 5.896 1.00 87.19 82 ILE A O 1
ATOM 621 N N . HIS A 1 83 ? 9.569 1.043 6.746 1.00 85.38 83 HIS A N 1
ATOM 622 C CA . HIS A 1 83 ? 9.230 0.726 8.138 1.00 85.38 83 HIS A CA 1
ATOM 623 C C . HIS A 1 83 ? 8.047 1.518 8.714 1.00 85.38 83 HIS A C 1
ATOM 625 O O . HIS A 1 83 ? 7.626 1.240 9.834 1.00 85.38 83 HIS A O 1
ATOM 631 N N . HIS A 1 84 ? 7.555 2.522 7.993 1.00 86.94 84 HIS A N 1
ATOM 632 C CA . HIS A 1 84 ? 6.409 3.345 8.368 1.00 86.94 84 HIS A CA 1
ATOM 633 C C . HIS A 1 84 ? 5.716 3.881 7.112 1.00 86.94 84 HIS A C 1
ATOM 635 O O . HIS A 1 84 ? 6.394 4.028 6.100 1.00 86.94 84 HIS A O 1
ATOM 641 N N . PRO A 1 85 ? 4.411 4.198 7.149 1.00 92.69 85 PRO A N 1
ATOM 642 C CA . PRO A 1 85 ? 3.730 4.807 6.018 1.00 92.69 85 PRO A CA 1
ATOM 643 C C . PRO A 1 85 ? 4.443 6.062 5.527 1.00 92.69 85 PRO A C 1
ATOM 645 O O . PRO A 1 85 ? 4.672 6.998 6.298 1.00 92.69 85 PRO A O 1
ATOM 648 N N . ILE A 1 86 ? 4.755 6.081 4.236 1.00 93.12 86 ILE A N 1
ATOM 649 C CA . ILE A 1 86 ? 5.202 7.274 3.517 1.00 93.12 86 ILE A CA 1
ATOM 650 C C . ILE A 1 86 ? 4.195 7.592 2.419 1.00 93.12 86 ILE A C 1
ATOM 652 O O . ILE A 1 86 ? 3.672 6.674 1.791 1.00 93.12 86 ILE A O 1
ATOM 656 N N . CYS A 1 87 ? 3.909 8.876 2.208 1.00 94.75 87 CYS A N 1
ATOM 657 C CA . CYS A 1 87 ? 3.067 9.315 1.099 1.00 94.75 87 CYS A CA 1
ATOM 658 C C . CYS A 1 87 ? 3.903 9.333 -0.183 1.00 94.75 87 CYS A C 1
ATOM 660 O O . CYS A 1 87 ? 4.994 9.905 -0.191 1.00 94.75 87 CYS A O 1
ATOM 662 N N . ILE A 1 88 ? 3.396 8.704 -1.240 1.00 95.06 88 ILE A N 1
ATOM 663 C CA . ILE A 1 88 ? 4.082 8.593 -2.533 1.00 95.06 88 ILE A CA 1
ATOM 664 C C . ILE A 1 88 ? 3.356 9.310 -3.669 1.00 95.06 88 ILE A C 1
ATOM 666 O O . ILE A 1 88 ? 3.962 9.605 -4.694 1.00 95.06 88 ILE A O 1
ATOM 670 N N . MET A 1 89 ? 2.067 9.608 -3.502 1.00 95.62 89 MET A N 1
ATOM 671 C CA . MET A 1 89 ? 1.258 10.307 -4.497 1.00 95.62 89 MET A CA 1
ATOM 672 C C . MET A 1 89 ? 0.082 11.001 -3.812 1.00 95.62 89 MET A C 1
ATOM 674 O O . MET A 1 89 ? -0.476 10.472 -2.856 1.00 95.62 89 MET A O 1
ATOM 678 N N . GLN A 1 90 ? -0.295 12.177 -4.307 1.00 95.44 90 GLN A N 1
ATOM 679 C CA . GLN A 1 90 ? -1.399 12.982 -3.775 1.00 95.44 90 GLN A CA 1
ATOM 680 C C . GLN A 1 90 ? -2.523 13.102 -4.806 1.00 95.44 90 GLN A C 1
ATOM 682 O O . GLN A 1 90 ? -2.295 12.915 -6.002 1.00 95.44 90 GLN A O 1
ATOM 687 N N . ASN A 1 91 ? -3.720 13.485 -4.353 1.00 94.12 91 ASN A N 1
ATOM 688 C CA . ASN A 1 91 ? -4.908 13.686 -5.196 1.00 94.12 91 ASN A CA 1
ATOM 689 C C . ASN A 1 91 ? -5.357 12.426 -5.965 1.00 94.12 91 ASN A C 1
ATOM 691 O O . ASN A 1 91 ? -5.949 12.515 -7.044 1.00 94.12 91 ASN A O 1
ATOM 695 N N . VAL A 1 92 ? -5.093 11.246 -5.406 1.00 94.75 92 VAL A N 1
ATOM 696 C CA . VAL A 1 92 ? -5.466 9.947 -5.971 1.00 94.75 92 VAL A CA 1
ATOM 697 C C . VAL A 1 92 ? -6.949 9.677 -5.715 1.00 94.75 92 VAL A C 1
ATOM 699 O O . VAL A 1 92 ? -7.442 9.811 -4.597 1.00 94.75 92 VAL A O 1
ATOM 702 N N . LYS A 1 93 ? -7.665 9.245 -6.755 1.00 94.31 93 LYS A N 1
ATOM 703 C CA . LYS A 1 93 ? -9.031 8.708 -6.656 1.00 94.31 93 LYS A CA 1
ATOM 704 C C . LYS A 1 93 ? -9.025 7.282 -7.203 1.00 94.31 93 LYS A C 1
ATOM 706 O O . LYS A 1 93 ? -9.208 7.127 -8.412 1.00 94.31 93 LYS A O 1
ATOM 711 N N . PRO A 1 94 ? -8.728 6.275 -6.366 1.00 92.88 94 PRO A N 1
ATOM 712 C CA . PRO A 1 94 ? -8.510 4.917 -6.836 1.00 92.88 94 PRO A CA 1
ATOM 713 C C . PRO A 1 94 ? -9.842 4.233 -7.161 1.00 92.88 94 PRO A C 1
ATOM 715 O O . PRO A 1 94 ? -10.790 4.329 -6.380 1.00 92.88 94 PRO A O 1
ATOM 718 N N . SER A 1 95 ? -9.886 3.498 -8.267 1.00 92.69 95 SER A N 1
ATOM 719 C CA . SER A 1 95 ? -10.883 2.450 -8.500 1.00 92.69 95 SER A CA 1
ATOM 720 C C . SER A 1 95 ? -10.374 1.105 -7.980 1.00 92.69 95 SER A C 1
ATOM 722 O O . SER A 1 95 ? -11.130 0.350 -7.374 1.00 92.69 95 SER A O 1
ATOM 724 N N . GLU A 1 96 ? -9.076 0.835 -8.147 1.00 91.31 96 GLU A N 1
ATOM 725 C CA . GLU A 1 96 ? -8.412 -0.393 -7.705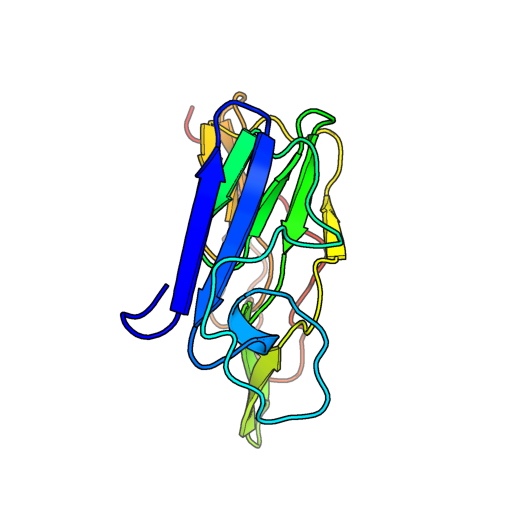 1.00 91.31 96 GLU A CA 1
ATOM 726 C C . GLU A 1 96 ? -7.033 -0.081 -7.109 1.00 91.31 96 GLU A C 1
ATOM 728 O O . GLU A 1 96 ? -6.313 0.796 -7.594 1.00 91.31 96 GLU A O 1
ATOM 733 N N . LEU A 1 97 ? -6.652 -0.812 -6.056 1.00 90.12 97 LEU A N 1
ATOM 734 C CA . LEU A 1 97 ? -5.369 -0.672 -5.366 1.00 90.12 97 LEU A CA 1
ATOM 735 C C . LEU A 1 97 ? -4.666 -2.030 -5.288 1.00 90.12 97 LEU A C 1
ATOM 737 O O . LEU A 1 97 ? -5.210 -2.991 -4.745 1.00 90.12 97 LEU A O 1
ATOM 741 N N . TYR A 1 98 ? -3.441 -2.084 -5.798 1.00 87.69 98 TYR A N 1
ATOM 742 C CA . TYR A 1 98 ? -2.590 -3.268 -5.821 1.00 87.69 98 TYR A CA 1
ATOM 743 C C . TYR A 1 98 ? -1.305 -3.027 -5.016 1.00 87.69 98 TYR A C 1
ATOM 745 O O . TYR A 1 98 ? -1.073 -1.947 -4.472 1.00 87.69 98 TYR A O 1
ATOM 753 N N . LEU A 1 99 ? -0.454 -4.055 -4.934 1.00 82.81 99 LEU A N 1
ATOM 754 C CA . LEU A 1 99 ? 0.798 -4.006 -4.174 1.00 82.81 99 LEU A CA 1
ATOM 755 C C . LEU A 1 99 ? 1.754 -2.904 -4.667 1.00 82.81 99 LEU A C 1
ATOM 757 O O . LEU A 1 99 ? 2.335 -2.192 -3.857 1.00 82.81 99 LEU A O 1
ATOM 761 N N . THR A 1 100 ? 1.917 -2.770 -5.986 1.00 88.00 100 THR A N 1
ATOM 762 C CA . THR A 1 100 ? 2.853 -1.816 -6.614 1.00 88.00 100 THR A CA 1
ATOM 763 C C . THR A 1 100 ? 2.190 -0.954 -7.687 1.00 88.00 100 THR A C 1
ATOM 765 O O . THR A 1 100 ? 2.862 -0.432 -8.581 1.00 88.00 100 THR A O 1
ATOM 768 N N . SER A 1 101 ? 0.860 -0.861 -7.661 1.00 90.44 101 SER A N 1
ATOM 769 C CA . SER A 1 101 ? 0.112 -0.068 -8.626 1.00 90.44 101 SER A CA 1
ATOM 770 C C . SER A 1 101 ? -1.240 0.396 -8.100 1.00 90.44 101 SER A C 1
ATOM 772 O O . SER A 1 101 ? -1.812 -0.175 -7.170 1.00 90.44 101 SER A O 1
ATOM 774 N N . VAL A 1 102 ? -1.757 1.450 -8.720 1.00 93.25 102 VAL A N 1
ATOM 775 C CA . VAL A 1 102 ? -3.091 1.990 -8.473 1.00 93.25 102 VAL A CA 1
ATOM 776 C C . VAL A 1 102 ? -3.752 2.305 -9.809 1.00 93.25 102 VAL A C 1
ATOM 778 O O . VAL A 1 102 ? -3.129 2.902 -10.690 1.00 93.25 102 VAL A O 1
ATOM 781 N N . VAL A 1 103 ? -5.008 1.894 -9.965 1.00 94.00 103 VAL A N 1
ATOM 782 C CA . VAL A 1 103 ? -5.858 2.325 -11.079 1.00 94.00 103 VAL A CA 1
ATOM 783 C C . VAL A 1 103 ? -6.711 3.475 -10.572 1.00 94.00 103 VAL A C 1
ATOM 785 O O . VAL A 1 103 ? -7.369 3.364 -9.537 1.00 94.00 103 VAL A O 1
ATOM 788 N N . LEU A 1 104 ? -6.671 4.601 -11.272 1.00 94.69 104 LEU A N 1
ATOM 789 C CA . LEU A 1 104 ? -7.479 5.771 -10.960 1.00 94.69 104 LEU A CA 1
ATOM 790 C C . LEU A 1 104 ? -8.872 5.658 -11.599 1.00 94.69 104 LEU A C 1
ATOM 792 O O . LEU A 1 104 ? -9.058 4.982 -12.607 1.00 94.69 104 LEU A O 1
ATOM 796 N N . ASN A 1 105 ? -9.850 6.399 -11.077 1.00 94.50 105 ASN A N 1
ATOM 797 C CA . ASN A 1 105 ? -11.220 6.435 -11.613 1.00 94.50 105 ASN A CA 1
ATOM 798 C C . ASN A 1 105 ? -11.315 6.918 -13.071 1.00 94.50 105 ASN A C 1
ATOM 800 O O . ASN A 1 105 ? -12.309 6.653 -13.739 1.00 94.50 105 ASN A O 1
ATOM 804 N N . ASN A 1 106 ? -10.306 7.639 -13.566 1.00 93.75 106 ASN A N 1
ATOM 805 C CA . ASN A 1 106 ? -10.203 8.036 -14.974 1.00 93.75 106 ASN A CA 1
ATOM 806 C C . ASN A 1 106 ? -9.599 6.928 -15.868 1.00 93.75 106 ASN A C 1
ATOM 808 O O . ASN A 1 106 ? -9.410 7.140 -17.062 1.00 93.75 106 ASN A O 1
ATOM 812 N N . GLY A 1 107 ? -9.285 5.762 -15.301 1.00 94.06 107 GLY A N 1
ATOM 813 C CA . GLY A 1 107 ? -8.717 4.604 -15.984 1.00 94.06 107 GLY A CA 1
ATOM 814 C C . GLY A 1 107 ? -7.200 4.632 -16.162 1.00 94.06 107 GLY A C 1
ATOM 815 O O . GLY A 1 107 ? -6.656 3.738 -16.805 1.00 94.06 107 GLY A O 1
ATOM 816 N N . GLU A 1 108 ? -6.504 5.630 -15.616 1.00 95.00 108 GLU A N 1
ATOM 817 C CA . GLU A 1 108 ? -5.042 5.675 -15.640 1.00 95.00 108 GLU A CA 1
ATOM 818 C C . GLU A 1 108 ? -4.442 4.680 -14.643 1.00 95.00 108 GLU A C 1
ATOM 820 O O . GLU A 1 108 ? -4.828 4.650 -13.473 1.00 95.00 108 GLU A O 1
ATOM 825 N N . LEU A 1 109 ? -3.446 3.914 -15.092 1.00 93.88 109 LEU A N 1
ATOM 826 C CA . LEU A 1 109 ? -2.633 3.062 -14.230 1.00 93.88 109 LEU A CA 1
ATOM 827 C C . LEU A 1 109 ? -1.350 3.791 -13.828 1.00 93.88 109 LEU A C 1
ATOM 829 O O . LEU A 1 109 ? -0.558 4.196 -14.680 1.00 93.88 109 LEU A O 1
ATOM 833 N N . TRP A 1 110 ? -1.122 3.897 -12.525 1.00 94.31 110 TRP A N 1
ATOM 834 C CA . TRP A 1 110 ? 0.120 4.400 -11.948 1.00 94.31 110 TRP A CA 1
ATOM 835 C C . TRP A 1 110 ? 0.844 3.270 -11.225 1.00 94.31 110 TRP A C 1
ATOM 837 O O . TRP A 1 110 ? 0.222 2.468 -10.529 1.00 94.31 110 TRP A O 1
ATOM 847 N N . VAL A 1 111 ? 2.158 3.189 -11.408 1.00 91.62 111 VAL A N 1
ATOM 848 C CA . VAL A 1 111 ? 2.996 2.072 -10.952 1.00 91.62 111 VAL A CA 1
ATOM 849 C C . VAL A 1 111 ? 4.253 2.587 -10.262 1.00 91.62 111 VAL A C 1
ATOM 851 O O . VAL A 1 111 ? 4.803 3.617 -10.645 1.00 91.62 111 VAL A O 1
ATOM 854 N N . TRP A 1 112 ? 4.736 1.861 -9.259 1.00 89.75 112 TRP A N 1
ATOM 855 C CA . TRP A 1 112 ? 5.999 2.147 -8.571 1.00 89.75 112 TRP A CA 1
ATOM 856 C C . TRP A 1 112 ? 6.804 0.860 -8.352 1.00 89.75 112 TRP A C 1
ATOM 858 O O . TRP A 1 112 ? 6.342 -0.242 -8.648 1.00 89.75 112 TRP A O 1
ATOM 868 N N . GLY A 1 113 ? 8.031 0.992 -7.854 1.00 83.69 113 GLY A N 1
ATOM 869 C CA . GLY A 1 113 ? 8.925 -0.131 -7.588 1.00 83.69 113 GLY A CA 1
ATOM 870 C C . GLY A 1 113 ? 9.779 -0.564 -8.782 1.00 83.69 113 GLY A C 1
ATOM 871 O O . GLY A 1 113 ? 10.211 0.267 -9.578 1.00 83.69 113 GLY A O 1
ATOM 872 N N . SER A 1 114 ? 10.105 -1.862 -8.863 1.00 79.88 114 SER A N 1
ATOM 873 C CA . SER A 1 114 ? 11.082 -2.395 -9.832 1.00 79.88 114 SER A CA 1
ATOM 874 C C . SER A 1 114 ? 10.591 -2.299 -11.279 1.00 79.88 114 SER A C 1
ATOM 876 O O . SER A 1 114 ? 9.478 -2.714 -11.606 1.00 79.88 114 SER A O 1
ATOM 878 N N . ASN A 1 115 ? 11.476 -1.840 -12.169 1.00 78.31 115 ASN A N 1
ATOM 879 C CA . ASN A 1 115 ? 11.255 -1.851 -13.616 1.00 78.31 115 ASN A CA 1
ATOM 880 C C . ASN A 1 115 ? 11.972 -2.983 -14.357 1.00 78.31 115 ASN A C 1
ATOM 882 O O . ASN A 1 115 ? 12.061 -2.962 -15.588 1.00 78.31 115 ASN A O 1
ATOM 886 N N . HIS A 1 116 ? 12.523 -3.958 -13.640 1.00 74.94 116 HIS A N 1
ATOM 887 C CA . HIS A 1 116 ? 13.256 -5.043 -14.275 1.00 74.94 116 HIS A CA 1
ATOM 888 C C . HIS A 1 116 ? 12.345 -5.801 -15.253 1.00 74.94 116 HIS A C 1
ATOM 890 O O . HIS A 1 116 ? 11.241 -6.207 -14.880 1.00 74.94 116 HIS A O 1
ATOM 896 N N . HIS A 1 117 ? 12.793 -5.978 -16.500 1.00 74.62 117 HIS A N 1
ATOM 897 C CA . HIS A 1 117 ? 11.999 -6.515 -17.621 1.00 74.62 117 HIS A CA 1
ATOM 898 C C . HIS A 1 117 ? 10.800 -5.654 -18.066 1.00 74.62 117 HIS A C 1
ATOM 900 O O . HIS A 1 117 ? 9.865 -6.172 -18.672 1.00 74.62 117 HIS A O 1
ATOM 906 N N . GLY A 1 118 ? 10.794 -4.350 -17.775 1.00 74.81 118 GLY A N 1
ATOM 907 C CA . GLY A 1 118 ? 9.752 -3.435 -18.258 1.00 74.81 118 GLY A CA 1
ATOM 908 C C . GLY A 1 118 ? 8.395 -3.608 -17.569 1.00 74.81 118 GLY A C 1
ATOM 909 O O . GLY A 1 118 ? 7.367 -3.234 -18.129 1.00 74.81 118 GLY A O 1
ATOM 910 N N . LYS A 1 119 ? 8.375 -4.160 -16.349 1.00 79.19 119 LYS A N 1
ATOM 911 C CA . LYS A 1 119 ? 7.148 -4.460 -15.585 1.00 79.19 119 LYS A CA 1
ATOM 912 C C . LYS A 1 119 ? 6.237 -3.256 -15.344 1.00 79.19 119 LYS A C 1
ATOM 914 O O . LYS A 1 119 ? 5.050 -3.446 -15.108 1.00 79.19 119 LYS A O 1
ATOM 919 N N . ARG A 1 120 ? 6.766 -2.031 -15.409 1.00 83.50 120 ARG A N 1
A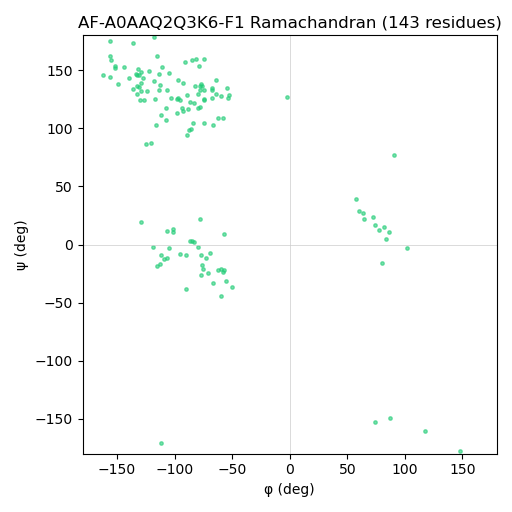TOM 920 C CA . ARG A 1 120 ? 5.964 -0.808 -15.263 1.00 83.50 120 ARG A CA 1
ATOM 921 C C . ARG A 1 120 ? 5.145 -0.473 -16.515 1.00 83.50 120 ARG A C 1
ATOM 923 O O . ARG A 1 120 ? 4.206 0.316 -16.445 1.00 83.50 120 ARG A O 1
ATOM 930 N N . GLY A 1 121 ? 5.481 -1.050 -17.671 1.00 80.75 121 GLY A N 1
ATOM 931 C CA . GLY A 1 121 ? 4.763 -0.787 -18.919 1.00 80.75 121 GLY A CA 1
ATOM 932 C C . GLY A 1 121 ? 4.860 0.670 -19.381 1.00 80.75 121 GLY A C 1
ATOM 933 O O . GLY A 1 121 ? 3.956 1.154 -20.047 1.00 80.75 121 GLY A O 1
ATOM 934 N N . THR A 1 122 ? 5.931 1.386 -19.024 1.00 84.06 122 THR A N 1
ATOM 935 C CA . THR A 1 122 ? 6.150 2.799 -19.397 1.00 84.06 122 THR A CA 1
ATOM 936 C C . THR A 1 122 ? 6.842 2.962 -20.756 1.00 84.06 122 THR A C 1
ATOM 938 O O . THR A 1 122 ? 7.175 4.070 -21.156 1.00 84.06 122 THR A O 1
ATOM 941 N N . GLY A 1 123 ? 7.113 1.859 -21.464 1.00 81.62 123 GLY A N 1
ATOM 942 C CA . GLY A 1 123 ? 7.947 1.834 -22.674 1.00 81.62 123 GLY A CA 1
ATOM 943 C C . GLY A 1 123 ? 9.454 1.843 -22.385 1.00 81.62 123 GLY A C 1
ATOM 944 O O . GLY A 1 123 ? 10.243 1.451 -23.240 1.00 81.62 123 GLY A O 1
ATOM 945 N N . ASN A 1 124 ? 9.854 2.193 -21.159 1.00 79.44 124 ASN A N 1
ATOM 946 C CA . ASN A 1 124 ? 11.236 2.118 -20.703 1.00 79.44 124 ASN A CA 1
ATOM 947 C C . ASN A 1 124 ? 11.536 0.720 -20.158 1.00 79.44 124 ASN A C 1
ATOM 949 O O . ASN A 1 124 ? 10.902 0.263 -19.202 1.00 79.44 124 ASN A O 1
ATOM 953 N N . VAL A 1 125 ? 12.536 0.051 -20.730 1.00 75.31 125 VAL A N 1
ATOM 954 C CA . VAL A 1 125 ? 13.023 -1.244 -20.244 1.00 75.31 125 VAL A CA 1
ATOM 955 C C . VAL A 1 125 ? 14.376 -1.043 -19.585 1.00 75.31 125 VAL A C 1
ATOM 957 O O . VAL A 1 125 ? 15.347 -0.674 -20.240 1.00 75.31 125 VAL A O 1
ATOM 960 N N . VAL A 1 126 ? 14.441 -1.329 -18.288 1.00 71.56 126 VAL A N 1
ATOM 961 C CA . VAL A 1 126 ? 15.703 -1.374 -17.551 1.00 71.56 126 VAL A CA 1
ATOM 962 C C . VAL A 1 126 ? 16.208 -2.816 -17.573 1.00 71.56 126 VAL A C 1
ATOM 964 O O . VAL A 1 126 ? 15.566 -3.720 -17.035 1.00 71.56 126 VAL A O 1
ATOM 967 N N . ASN A 1 127 ? 17.351 -3.020 -18.233 1.00 63.69 127 ASN A N 1
ATOM 968 C CA . ASN A 1 127 ? 18.056 -4.307 -18.320 1.00 63.69 127 ASN A CA 1
ATOM 969 C C . ASN A 1 127 ? 19.303 -4.359 -17.424 1.00 63.69 127 ASN A C 1
ATOM 971 O O . ASN A 1 127 ? 19.994 -5.376 -17.378 1.00 63.69 127 ASN A O 1
ATOM 975 N N . THR A 1 128 ? 19.624 -3.257 -16.745 1.00 60.06 128 THR A N 1
ATOM 976 C CA . THR A 1 128 ? 20.741 -3.177 -15.806 1.00 60.06 128 THR A CA 1
ATOM 977 C C . THR A 1 128 ? 20.214 -3.393 -14.393 1.00 60.06 128 THR A C 1
ATOM 979 O O . THR A 1 128 ? 19.154 -2.902 -14.021 1.00 60.06 128 THR A O 1
ATOM 982 N N . PHE A 1 129 ? 20.971 -4.101 -13.562 1.00 57.88 129 PHE A N 1
ATOM 983 C CA . PHE A 1 129 ? 20.630 -4.270 -12.148 1.00 57.88 129 PHE A CA 1
ATOM 984 C C . PHE A 1 129 ? 20.974 -3.021 -11.302 1.00 57.88 129 PHE A C 1
ATOM 986 O O . PHE A 1 129 ? 21.248 -3.131 -10.110 1.00 57.88 129 PHE A O 1
ATOM 993 N N . TYR A 1 130 ? 21.092 -1.846 -11.927 1.00 52.34 130 TYR A N 1
ATOM 994 C CA . TYR A 1 130 ? 21.574 -0.620 -11.283 1.00 52.34 130 TYR A CA 1
ATOM 995 C C . TYR A 1 130 ? 20.548 0.521 -11.279 1.00 52.34 130 TYR A C 1
ATOM 997 O O . TYR A 1 130 ? 20.823 1.544 -10.664 1.00 52.34 130 TYR A O 1
ATOM 1005 N N . GLU A 1 131 ? 19.364 0.345 -11.873 1.00 57.88 131 GLU A N 1
ATOM 1006 C CA . GLU A 1 131 ? 18.273 1.331 -11.799 1.00 57.88 131 GLU A CA 1
ATOM 1007 C C . GLU A 1 131 ? 17.072 0.726 -11.068 1.00 57.88 131 GLU A C 1
ATOM 1009 O O . GLU A 1 131 ? 16.508 -0.297 -11.457 1.00 57.88 131 GLU A O 1
ATOM 1014 N N . GLU A 1 132 ? 16.903 1.123 -9.812 1.00 62.62 132 GLU A N 1
ATOM 1015 C CA . GLU A 1 132 ? 16.157 2.283 -9.292 1.00 62.62 132 GLU A CA 1
ATOM 1016 C C . GLU A 1 132 ? 14.721 1.853 -9.009 1.00 62.62 132 GLU A C 1
ATOM 1018 O O . GLU A 1 132 ? 13.772 2.051 -9.762 1.00 62.62 132 GLU A O 1
ATOM 1023 N N . TYR A 1 133 ? 14.598 1.147 -7.887 1.00 68.88 133 TYR A N 1
ATOM 1024 C CA . TYR A 1 133 ? 13.318 0.987 -7.237 1.00 68.88 133 TYR A CA 1
ATOM 1025 C C . TYR A 1 133 ? 12.797 2.394 -6.923 1.00 68.88 133 TYR A C 1
ATOM 1027 O O . TYR A 1 133 ? 13.344 3.064 -6.044 1.00 68.88 133 TYR A O 1
ATOM 1035 N N . ILE A 1 134 ? 11.769 2.848 -7.640 1.00 77.12 134 ILE A N 1
ATOM 1036 C CA . ILE A 1 134 ? 11.216 4.179 -7.399 1.00 77.12 134 ILE A CA 1
ATOM 1037 C C . ILE A 1 134 ? 10.070 4.115 -6.404 1.00 77.12 134 ILE A C 1
ATOM 1039 O O . ILE A 1 134 ? 9.216 3.228 -6.446 1.00 77.12 134 ILE A O 1
ATOM 1043 N N . LEU A 1 135 ? 10.057 5.092 -5.506 1.00 82.44 135 LEU A N 1
ATOM 1044 C CA . LEU A 1 135 ? 8.933 5.355 -4.615 1.00 82.44 135 LEU A CA 1
ATOM 1045 C C . LEU A 1 135 ? 8.012 6.435 -5.182 1.00 82.44 135 LEU A C 1
ATOM 1047 O O . LEU A 1 135 ? 6.939 6.635 -4.643 1.00 82.44 135 LEU A O 1
ATOM 1051 N N . THR A 1 136 ? 8.407 7.100 -6.266 1.00 86.38 136 THR A N 1
ATOM 1052 C CA . THR A 1 136 ? 7.579 8.067 -6.989 1.00 86.38 136 THR A CA 1
ATOM 1053 C C . THR A 1 136 ? 6.767 7.317 -8.043 1.00 86.38 136 THR A C 1
ATOM 1055 O O . THR A 1 136 ? 7.375 6.731 -8.927 1.00 86.38 136 THR A O 1
ATOM 1058 N N . PRO A 1 137 ? 5.429 7.270 -7.999 1.00 90.25 137 PRO A N 1
ATOM 1059 C CA . PRO A 1 137 ? 4.665 6.569 -9.022 1.00 90.25 137 PRO A CA 1
ATOM 1060 C C . PRO A 1 137 ? 4.830 7.201 -10.405 1.00 90.25 137 PRO A C 1
ATOM 1062 O O . PRO A 1 137 ? 4.838 8.423 -10.549 1.00 90.25 137 PRO A O 1
ATOM 1065 N N . GLU A 1 138 ? 4.905 6.358 -11.428 1.00 91.31 138 GLU A N 1
ATOM 1066 C CA . GLU A 1 138 ? 4.917 6.745 -12.838 1.00 91.31 138 GLU A CA 1
ATOM 1067 C C . GLU A 1 138 ? 3.644 6.254 -13.530 1.00 91.31 138 GLU A C 1
ATOM 1069 O O . GLU A 1 138 ? 3.122 5.180 -13.221 1.00 91.31 138 GLU A O 1
ATOM 1074 N N . LYS A 1 139 ? 3.155 7.024 -14.504 1.00 91.69 139 LYS A N 1
ATOM 1075 C CA . LYS A 1 139 ? 2.016 6.623 -15.330 1.00 91.69 139 LYS A CA 1
ATOM 1076 C C . LYS A 1 139 ? 2.441 5.545 -16.333 1.00 91.69 139 LYS A C 1
ATOM 1078 O O . LYS A 1 139 ? 3.371 5.751 -17.112 1.00 91.69 139 LYS A O 1
ATOM 1083 N N . SER A 1 140 ? 1.741 4.415 -16.330 1.00 90.81 140 SER A N 1
ATOM 1084 C CA . SER A 1 140 ? 1.906 3.343 -17.314 1.00 90.81 140 SER A CA 1
ATOM 1085 C C . SER A 1 140 ? 1.286 3.723 -18.665 1.00 90.81 140 SER A C 1
ATOM 1087 O O . SER A 1 140 ? 0.400 4.574 -18.734 1.00 90.81 140 SER A O 1
ATOM 1089 N N . LEU A 1 141 ? 1.709 3.061 -19.747 1.00 89.94 141 LEU A N 1
ATOM 1090 C CA . LEU A 1 141 ? 1.069 3.195 -21.063 1.00 89.94 141 LEU A CA 1
ATOM 1091 C C . LEU A 1 141 ? -0.304 2.505 -21.129 1.00 89.94 141 LEU A C 1
ATOM 1093 O O . LEU A 1 141 ? -1.037 2.702 -22.094 1.00 89.94 141 LEU A O 1
ATOM 1097 N N . PHE A 1 142 ? -0.652 1.692 -20.128 1.00 86.31 142 PHE A N 1
ATOM 1098 C CA . PHE A 1 142 ? -1.960 1.054 -20.031 1.00 86.31 142 PHE A CA 1
ATOM 1099 C C . PHE A 1 142 ? -3.040 2.024 -19.528 1.00 86.31 142 PHE A C 1
ATOM 1101 O O . PHE A 1 142 ? -2.852 2.730 -18.532 1.00 86.31 142 PHE A O 1
ATOM 1108 N N . THR A 1 143 ? -4.201 1.975 -20.178 1.00 81.50 143 THR A N 1
ATOM 1109 C CA . THR A 1 143 ? -5.452 2.603 -19.745 1.00 81.50 143 THR A CA 1
ATOM 1110 C C . THR A 1 143 ? -6.574 1.569 -19.772 1.00 81.50 143 THR A C 1
ATOM 1112 O O . THR A 1 143 ? -6.563 0.658 -20.598 1.00 81.50 143 THR A O 1
ATOM 1115 N N . THR A 1 144 ? -7.551 1.687 -18.872 1.00 80.69 144 THR A N 1
ATOM 1116 C CA . THR A 1 144 ? -8.724 0.788 -18.851 1.00 80.69 144 THR A CA 1
ATOM 1117 C C . THR A 1 144 ? -9.855 1.211 -19.803 1.00 80.69 144 THR A C 1
ATOM 1119 O O . THR A 1 144 ? -10.903 0.566 -19.811 1.00 80.69 144 THR A O 1
ATOM 1122 N N . HIS A 1 145 ? -9.654 2.277 -20.587 1.00 70.38 145 HIS A N 1
ATOM 1123 C CA . HIS A 1 145 ? -10.576 2.817 -21.593 1.00 70.38 145 HIS A CA 1
ATOM 1124 C C . HIS A 1 145 ? -9.980 2.750 -22.999 1.00 70.38 145 HIS A C 1
ATOM 1126 O O . HIS A 1 145 ? -8.737 2.888 -23.107 1.00 70.38 145 HIS A O 1
#